Protein AF-A0AA50SJH0-F1 (afdb_monomer_lite)

Radius of gyration: 14.64 Å; chains: 1; bounding box: 36×31×34 Å

Secondary structure (DSSP, 8-state):
--HHHHHHHTTPPP-HHHHHTT-HHHHHHHHHHHHS-TTTTT---BSEEEEEETTEEEEEESSTTGGGSB--

Foldseek 3Di:
DAPVVVCVVVVHDDDLVSCCRVPVPVSVVVVCPVVDDCVVVVNWDWQKDWDQDPNDTDIGRVDVVRRVDTDD

Organism: NCBI:txid2847369

Sequence (72 aa):
FTMPFYKRMLNKKLTMKDIESIDPEFYNSLVWIRDNDIDECGLEMWFSVDFEVLGQVIHHELKPSGDKERVT

InterPro domains:
  IPR000569 HECT domain [PF00632] (1-72)
  IPR000569 HECT domain [PS50237] (1-72)
  IPR035983 HECT, E3 ligase catalytic domain [SSF56204] (1-72)
  IPR050409 E3 ubiquitin-protein ligase [PTHR11254] (1-72)

Structure (mmCIF, N/CA/C/O backbone):
data_AF-A0AA50SJH0-F1
#
_entry.id   AF-A0AA50SJH0-F1
#
loop_
_atom_site.group_PDB
_atom_site.id
_atom_site.type_symbol
_atom_site.label_atom_id
_atom_site.label_alt_id
_atom_site.label_comp_id
_atom_site.label_asym_id
_atom_site.label_entity_id
_atom_site.label_seq_id
_atom_site.pdbx_PDB_ins_code
_atom_site.Cartn_x
_atom_site.Cartn_y
_atom_site.Cartn_z
_atom_site.occupancy
_atom_site.B_iso_or_equiv
_atom_site.auth_seq_id
_atom_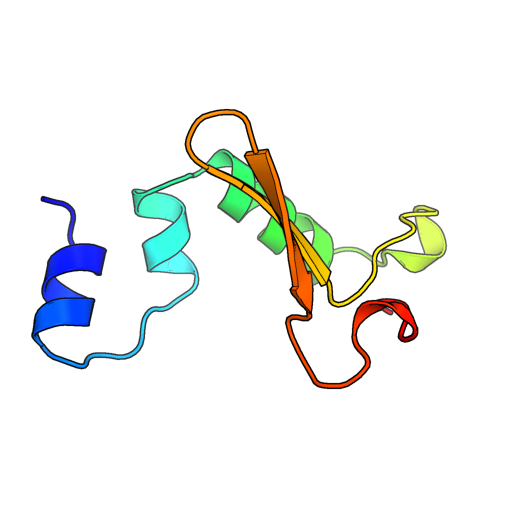site.auth_comp_id
_atom_site.auth_asym_id
_atom_site.auth_atom_id
_atom_site.pdbx_PDB_model_num
ATOM 1 N N . PHE A 1 1 ? -11.023 -1.602 17.168 1.00 62.56 1 PHE A N 1
ATOM 2 C CA . PHE A 1 1 ? -11.154 -0.951 15.848 1.00 62.56 1 PHE A CA 1
ATOM 3 C C . PHE A 1 1 ? -10.118 0.152 15.744 1.00 62.56 1 PHE A C 1
ATOM 5 O O . PHE A 1 1 ? -9.957 0.896 16.703 1.00 62.56 1 PHE A O 1
ATOM 12 N N . THR A 1 2 ? -9.373 0.216 14.643 1.00 77.19 2 THR A N 1
ATOM 13 C CA . THR A 1 2 ? -8.278 1.180 14.459 1.00 77.19 2 THR A CA 1
ATOM 14 C C . THR A 1 2 ? -8.800 2.512 13.901 1.00 77.19 2 THR A C 1
ATOM 16 O O . THR A 1 2 ? -9.882 2.577 13.317 1.00 77.19 2 THR A O 1
ATOM 19 N N . MET A 1 3 ? -8.043 3.599 14.066 1.00 80.31 3 MET A N 1
ATOM 20 C CA . MET A 1 3 ? -8.386 4.921 13.508 1.00 80.31 3 MET A CA 1
ATOM 21 C C . MET A 1 3 ? -8.717 4.912 11.997 1.00 80.31 3 MET A C 1
ATOM 23 O O . MET A 1 3 ? -9.676 5.583 11.599 1.00 80.31 3 MET A O 1
ATOM 27 N N . PRO A 1 4 ? -8.021 4.131 11.149 1.00 84.31 4 PRO A N 1
ATOM 28 C CA . PRO A 1 4 ? -8.350 4.003 9.728 1.00 84.31 4 PRO A CA 1
ATOM 29 C C . PRO A 1 4 ? -9.735 3.396 9.475 1.00 84.31 4 PRO A C 1
ATOM 31 O O . PRO A 1 4 ? -10.430 3.807 8.546 1.00 84.31 4 PRO A O 1
ATOM 34 N N . PHE A 1 5 ? -10.184 2.472 10.330 1.00 83.75 5 PHE A N 1
ATOM 35 C CA . PHE A 1 5 ? -11.524 1.894 10.233 1.00 83.75 5 PHE A CA 1
ATOM 36 C C . PHE A 1 5 ? -12.605 2.970 10.409 1.00 83.75 5 PHE A C 1
ATOM 38 O O . PHE A 1 5 ? -13.511 3.086 9.585 1.00 83.75 5 PHE A O 1
ATOM 45 N N . TYR A 1 6 ? -12.460 3.835 11.419 1.00 86.44 6 TYR A N 1
ATOM 46 C CA . TYR A 1 6 ? -13.374 4.964 11.624 1.00 86.44 6 TYR A CA 1
ATOM 47 C C . TYR A 1 6 ? -13.306 5.990 10.493 1.00 86.44 6 TYR A C 1
ATOM 49 O O . TYR A 1 6 ? -14.340 6.497 10.059 1.00 86.44 6 TYR A O 1
ATOM 57 N N . LYS A 1 7 ? -12.109 6.284 9.968 1.00 87.62 7 LYS A N 1
ATOM 58 C CA . LYS A 1 7 ? -11.964 7.153 8.791 1.00 87.62 7 LYS A CA 1
ATOM 59 C C . LYS A 1 7 ? -12.736 6.602 7.596 1.00 87.62 7 LYS A C 1
ATOM 61 O O . LYS A 1 7 ? -13.441 7.367 6.944 1.00 87.62 7 LYS A O 1
ATOM 66 N N . ARG A 1 8 ? -12.676 5.289 7.363 1.00 87.38 8 ARG A N 1
ATOM 67 C CA . ARG A 1 8 ? -13.429 4.632 6.291 1.00 87.38 8 ARG A CA 1
ATOM 68 C C . ARG A 1 8 ? -14.941 4.697 6.513 1.00 87.38 8 ARG A C 1
ATOM 70 O O . ARG A 1 8 ? -15.652 5.034 5.576 1.00 87.38 8 ARG A O 1
ATOM 77 N N . MET A 1 9 ? -15.427 4.480 7.739 1.00 88.31 9 MET A N 1
ATOM 78 C CA . MET A 1 9 ? -16.854 4.655 8.068 1.00 88.31 9 MET A CA 1
ATOM 79 C C . MET A 1 9 ? -17.353 6.087 7.825 1.00 88.31 9 MET A C 1
ATOM 81 O O . MET A 1 9 ? -18.503 6.288 7.453 1.00 88.31 9 MET A O 1
ATOM 85 N N . LEU A 1 10 ? -16.488 7.082 8.026 1.00 92.44 10 LEU A N 1
ATOM 86 C CA . LEU A 1 10 ? -16.797 8.498 7.819 1.00 92.44 10 LEU A CA 1
ATOM 87 C C . LEU A 1 10 ? -16.525 8.980 6.381 1.00 92.44 10 LEU A C 1
ATOM 89 O O . LEU A 1 10 ? -16.520 10.189 6.152 1.00 92.44 10 LEU A O 1
ATOM 93 N N . ASN A 1 11 ? -16.253 8.076 5.429 1.00 88.44 11 ASN A N 1
ATOM 94 C CA . ASN A 1 11 ? -15.843 8.408 4.055 1.00 88.44 11 ASN A CA 1
ATOM 95 C C . ASN A 1 11 ? -14.659 9.393 3.978 1.00 88.44 11 ASN A C 1
ATOM 97 O O . ASN A 1 11 ? -14.519 10.161 3.025 1.00 88.44 11 ASN A O 1
ATOM 101 N N . LYS A 1 12 ? -13.774 9.381 4.979 1.00 88.31 12 LYS A N 1
ATOM 102 C CA . LYS A 1 12 ? -12.537 10.162 4.954 1.00 88.31 12 LYS A CA 1
ATOM 103 C C . LYS A 1 12 ? -11.476 9.419 4.152 1.00 88.31 12 LYS A C 1
ATOM 105 O O . LYS A 1 12 ? -11.329 8.202 4.266 1.00 88.31 12 LYS A O 1
ATOM 110 N N . LYS A 1 13 ? -10.697 10.175 3.375 1.00 87.50 13 LYS A N 1
ATOM 111 C CA . LYS A 1 13 ? -9.553 9.643 2.630 1.00 87.50 13 LYS A CA 1
ATOM 112 C C . LYS A 1 13 ? -8.530 9.055 3.609 1.00 87.50 13 LYS A C 1
ATOM 114 O O . LYS A 1 13 ? -8.147 9.718 4.574 1.00 87.50 13 LYS A O 1
ATOM 119 N N . LEU A 1 14 ? -8.108 7.823 3.343 1.00 86.06 14 LEU A N 1
ATOM 120 C CA . LEU A 1 14 ? -7.014 7.173 4.058 1.00 86.06 14 LEU A CA 1
ATOM 121 C C . LEU A 1 14 ? -5.681 7.750 3.572 1.00 86.06 14 LEU A C 1
ATOM 123 O O . LEU A 1 14 ? -5.524 8.046 2.385 1.00 86.06 14 LEU A O 1
ATOM 127 N N . THR A 1 15 ? -4.739 7.945 4.488 1.00 87.81 15 THR A N 1
ATOM 128 C CA . THR A 1 15 ? -3.394 8.450 4.179 1.00 87.81 15 THR A CA 1
ATOM 129 C C . THR A 1 15 ? -2.330 7.390 4.459 1.00 87.81 15 THR A C 1
ATOM 131 O O . THR A 1 15 ? -2.598 6.414 5.147 1.00 87.81 15 THR A O 1
ATOM 134 N N . MET A 1 16 ? -1.096 7.575 3.974 1.00 83.75 16 MET A N 1
ATOM 135 C CA . MET A 1 16 ? 0.000 6.625 4.249 1.00 83.75 16 MET A CA 1
ATOM 136 C C . MET A 1 16 ? 0.247 6.416 5.755 1.00 83.75 16 MET A C 1
ATOM 138 O O . MET A 1 16 ? 0.525 5.306 6.184 1.00 83.75 16 MET A O 1
ATOM 142 N N . LYS A 1 17 ? 0.044 7.450 6.583 1.0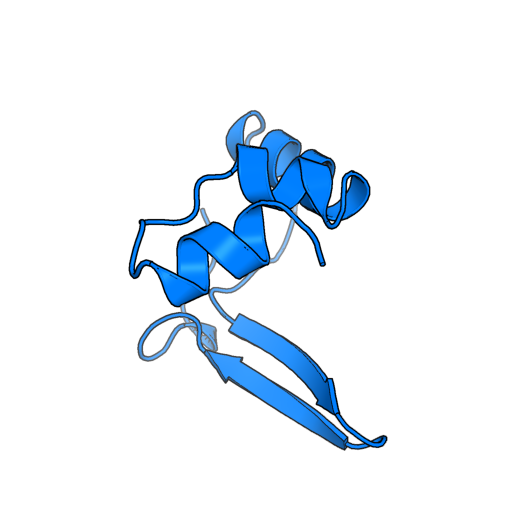0 84.94 17 LYS A N 1
ATOM 143 C CA . LYS A 1 17 ? 0.137 7.339 8.052 1.00 84.94 17 LYS A CA 1
ATOM 144 C C . LYS A 1 17 ? -0.932 6.432 8.668 1.00 84.94 17 LYS A C 1
ATOM 146 O O . LYS A 1 17 ? -0.753 5.913 9.761 1.00 84.94 17 LYS A O 1
ATOM 151 N N . ASP A 1 18 ? -2.064 6.257 7.989 1.00 87.62 18 ASP A N 1
ATOM 152 C CA . ASP A 1 18 ? -3.086 5.311 8.432 1.00 87.62 18 ASP A CA 1
ATOM 153 C C . ASP A 1 18 ? -2.609 3.865 8.253 1.00 87.62 18 ASP A C 1
ATOM 155 O O . ASP A 1 18 ? -2.938 3.019 9.083 1.00 87.62 18 ASP A O 1
ATOM 159 N N . ILE A 1 19 ? -1.787 3.604 7.229 1.00 87.00 19 ILE A N 1
ATOM 160 C CA . ILE A 1 19 ? -1.170 2.295 6.980 1.00 87.00 19 ILE A CA 1
ATOM 161 C C . ILE A 1 19 ? -0.160 1.972 8.077 1.00 87.00 19 ILE A C 1
ATOM 163 O O . ILE A 1 19 ? -0.250 0.893 8.638 1.00 87.00 19 ILE A O 1
ATOM 167 N N . GLU A 1 20 ? 0.697 2.920 8.468 1.00 87.62 20 GLU A N 1
ATOM 168 C CA . GLU A 1 20 ? 1.656 2.751 9.578 1.00 87.62 20 GLU A CA 1
ATOM 169 C C . GLU A 1 20 ? 0.982 2.247 10.867 1.00 87.62 20 GLU A C 1
ATOM 171 O O . GLU A 1 20 ? 1.532 1.423 11.590 1.00 87.62 20 GLU A O 1
ATOM 176 N N . SER A 1 21 ? -0.245 2.704 11.143 1.00 84.56 21 SER A N 1
ATOM 177 C CA . SER A 1 21 ? -1.009 2.286 12.327 1.00 84.56 21 SER A CA 1
ATOM 178 C C . SER A 1 21 ? -1.644 0.890 12.232 1.00 84.56 21 SER A C 1
ATOM 180 O O . SER A 1 21 ? -2.106 0.369 13.248 1.00 84.56 21 SER A O 1
ATOM 182 N N . ILE A 1 22 ? -1.727 0.316 11.028 1.00 86.75 22 ILE A N 1
ATOM 183 C CA . ILE A 1 22 ? -2.271 -1.026 10.763 1.00 86.75 22 ILE A CA 1
ATOM 184 C C . ILE A 1 22 ? -1.130 -2.023 10.578 1.00 86.75 22 ILE A C 1
ATOM 186 O O . ILE A 1 22 ? -1.144 -3.085 11.193 1.00 86.75 22 ILE A O 1
ATOM 190 N N . ASP A 1 23 ? -0.179 -1.663 9.722 1.00 88.44 23 ASP A N 1
ATOM 191 C CA . ASP A 1 23 ? 0.938 -2.480 9.282 1.00 88.44 23 ASP A CA 1
ATOM 192 C C . ASP A 1 23 ? 2.189 -1.593 9.110 1.00 88.44 23 ASP A C 1
ATOM 194 O O . ASP A 1 23 ? 2.396 -0.968 8.060 1.00 88.44 23 ASP A O 1
ATOM 198 N N . PRO A 1 24 ? 3.019 -1.496 10.164 1.00 88.62 24 PRO A N 1
ATOM 199 C CA . PRO A 1 24 ? 4.265 -0.744 10.119 1.00 88.62 24 PRO A CA 1
ATOM 200 C C . PRO A 1 24 ? 5.273 -1.311 9.114 1.00 88.62 24 PRO A C 1
ATOM 202 O O . PRO A 1 24 ? 6.056 -0.549 8.551 1.00 88.62 24 PRO A O 1
ATOM 205 N N . GLU A 1 25 ? 5.279 -2.628 8.892 1.00 89.81 25 GLU A N 1
ATOM 206 C CA . GLU A 1 25 ? 6.227 -3.281 7.987 1.00 89.81 25 GLU A CA 1
ATOM 207 C C . GLU A 1 25 ? 5.904 -2.915 6.541 1.00 89.81 25 GLU A C 1
ATOM 209 O O . GLU A 1 25 ? 6.761 -2.376 5.840 1.00 89.81 25 GLU A O 1
ATOM 214 N N . PHE A 1 26 ? 4.641 -3.066 6.138 1.00 87.62 26 PHE A N 1
ATOM 215 C CA . PHE A 1 26 ? 4.188 -2.653 4.813 1.00 87.62 26 PHE A CA 1
ATOM 216 C C . PHE A 1 26 ? 4.368 -1.146 4.586 1.00 87.62 26 PHE A C 1
ATOM 218 O O . PHE A 1 26 ? 4.801 -0.720 3.514 1.00 87.62 26 PHE A O 1
ATOM 225 N N . TYR A 1 27 ? 4.101 -0.318 5.603 1.00 90.25 27 TYR A N 1
ATOM 226 C CA . TYR A 1 27 ? 4.385 1.116 5.534 1.00 90.25 27 TYR A CA 1
ATOM 227 C C . TYR A 1 27 ? 5.871 1.401 5.281 1.00 90.25 27 TYR A C 1
ATOM 229 O O . TYR A 1 27 ? 6.188 2.217 4.415 1.00 90.25 27 TYR A O 1
ATOM 237 N N . ASN A 1 28 ? 6.778 0.720 5.986 1.00 90.62 28 ASN A N 1
ATOM 238 C CA . ASN A 1 28 ? 8.216 0.883 5.784 1.00 90.62 28 ASN A CA 1
ATOM 239 C C . ASN A 1 28 ? 8.643 0.460 4.378 1.00 90.62 28 ASN A C 1
ATOM 241 O O . ASN A 1 28 ? 9.419 1.178 3.752 1.00 90.62 28 ASN A O 1
ATOM 245 N N . SER A 1 29 ? 8.104 -0.642 3.851 1.00 89.69 29 SER A N 1
ATOM 246 C CA . SER A 1 29 ? 8.358 -1.064 2.469 1.00 89.69 29 SER A CA 1
ATOM 247 C C . SER A 1 29 ? 7.904 -0.006 1.462 1.00 89.69 29 SER A C 1
ATOM 249 O O . SER A 1 29 ? 8.663 0.352 0.565 1.00 89.69 29 SER A O 1
ATOM 251 N N . LEU A 1 30 ? 6.704 0.562 1.632 1.00 88.62 30 LEU A N 1
ATOM 252 C CA . LEU A 1 30 ? 6.197 1.628 0.760 1.00 88.62 30 LEU A CA 1
ATOM 253 C C . LEU A 1 30 ? 7.022 2.916 0.859 1.00 88.62 30 LEU A C 1
ATOM 255 O O . LEU A 1 30 ? 7.245 3.587 -0.147 1.00 88.62 30 LEU A O 1
ATOM 259 N N . VAL A 1 31 ? 7.458 3.280 2.065 1.00 91.00 31 VAL A N 1
ATOM 260 C CA . VAL A 1 31 ? 8.346 4.428 2.287 1.00 91.00 31 VAL A CA 1
ATOM 261 C C . VAL A 1 31 ? 9.689 4.197 1.608 1.00 91.00 31 VAL A C 1
ATOM 263 O O . VAL A 1 31 ? 10.184 5.097 0.939 1.00 91.00 31 VAL A O 1
ATOM 266 N N . TRP A 1 32 ? 10.240 2.990 1.714 1.00 88.88 32 TRP A N 1
ATOM 267 C CA . TRP A 1 32 ? 11.489 2.634 1.060 1.00 88.88 32 TRP A CA 1
ATOM 268 C C . TRP A 1 32 ? 11.362 2.708 -0.466 1.00 88.88 32 TRP A C 1
ATOM 270 O O . TRP A 1 32 ? 12.178 3.372 -1.093 1.00 88.88 32 TRP A O 1
ATOM 280 N N . ILE A 1 33 ? 10.305 2.134 -1.052 1.00 88.25 33 ILE A N 1
ATOM 281 C CA . ILE A 1 33 ? 10.030 2.208 -2.501 1.00 88.25 33 ILE A CA 1
ATOM 282 C C . ILE A 1 33 ? 9.867 3.660 -2.971 1.00 88.25 33 ILE A C 1
ATOM 284 O O . ILE A 1 33 ? 10.264 4.001 -4.074 1.00 88.25 33 ILE A O 1
ATOM 288 N N . ARG A 1 34 ? 9.274 4.529 -2.146 1.00 86.44 34 ARG A N 1
ATOM 289 C CA . ARG A 1 34 ? 9.100 5.952 -2.473 1.00 86.44 34 ARG A CA 1
ATOM 290 C C . ARG A 1 34 ? 10.419 6.728 -2.442 1.00 86.44 34 ARG A C 1
ATOM 292 O O . ARG A 1 34 ? 10.586 7.660 -3.222 1.00 86.44 34 ARG A O 1
ATOM 299 N N . ASP A 1 35 ? 11.287 6.411 -1.486 1.00 88.75 35 ASP A N 1
ATOM 300 C CA . ASP A 1 35 ? 12.490 7.196 -1.196 1.00 88.75 35 ASP A CA 1
ATOM 301 C C . ASP A 1 35 ? 13.749 6.652 -1.903 1.00 88.75 35 ASP A C 1
ATOM 303 O O . ASP A 1 35 ? 14.785 7.315 -1.879 1.00 88.75 35 ASP A O 1
ATOM 307 N N . ASN A 1 36 ? 13.671 5.474 -2.533 1.00 86.94 36 ASN A N 1
ATOM 308 C CA . ASN A 1 36 ? 14.767 4.837 -3.268 1.00 86.94 36 ASN A CA 1
ATOM 309 C C . ASN A 1 36 ? 14.382 4.605 -4.732 1.00 86.94 36 ASN A C 1
ATOM 311 O O . ASN A 1 36 ? 13.213 4.405 -5.050 1.00 86.94 36 ASN A O 1
ATOM 315 N N . ASP A 1 37 ? 15.385 4.585 -5.609 1.00 80.50 37 ASP A N 1
ATOM 316 C CA . ASP A 1 37 ? 15.198 4.191 -7.002 1.00 80.50 37 ASP A CA 1
ATOM 317 C C . ASP A 1 37 ? 15.081 2.659 -7.094 1.00 80.50 37 ASP A C 1
ATOM 319 O O . ASP A 1 37 ? 16.027 1.909 -6.818 1.00 80.50 37 ASP A O 1
ATOM 323 N N . ILE A 1 38 ? 13.882 2.188 -7.431 1.00 83.38 38 ILE A N 1
ATOM 324 C CA . ILE A 1 38 ? 13.574 0.760 -7.547 1.00 83.38 38 ILE A CA 1
ATOM 325 C C . ILE A 1 38 ? 14.203 0.119 -8.789 1.00 83.38 38 ILE A C 1
ATOM 327 O O . ILE A 1 38 ? 14.468 -1.088 -8.762 1.00 83.38 38 ILE A O 1
ATOM 331 N N . ASP A 1 39 ? 14.501 0.906 -9.830 1.00 78.06 39 ASP A N 1
ATOM 332 C CA . ASP A 1 39 ? 15.143 0.415 -11.050 1.00 78.06 39 ASP A CA 1
ATOM 333 C C . ASP A 1 39 ? 16.618 0.076 -10.781 1.00 78.06 39 ASP A C 1
ATOM 335 O O . ASP A 1 39 ? 17.117 -0.946 -11.258 1.00 78.06 39 ASP A O 1
ATOM 339 N N . GLU A 1 40 ? 17.306 0.870 -9.954 1.00 74.12 40 GLU A N 1
ATOM 340 C CA . GLU A 1 40 ? 18.688 0.584 -9.537 1.00 74.12 40 GLU A CA 1
ATOM 341 C C . GLU A 1 40 ? 18.784 -0.644 -8.620 1.00 74.12 40 GLU A C 1
ATOM 343 O O . GLU A 1 40 ? 19.785 -1.365 -8.629 1.00 74.12 40 GLU A O 1
ATOM 348 N N . CYS A 1 41 ? 17.730 -0.912 -7.847 1.00 75.69 41 CYS A N 1
ATOM 349 C CA . CYS A 1 41 ? 17.682 -2.035 -6.914 1.00 75.69 41 CYS A CA 1
ATOM 350 C C . CYS A 1 41 ? 17.238 -3.357 -7.561 1.00 75.69 41 CYS A C 1
ATOM 352 O O . CYS A 1 41 ? 17.234 -4.388 -6.886 1.00 75.69 41 CYS A O 1
ATOM 354 N N . GLY A 1 42 ? 16.871 -3.347 -8.849 1.00 74.50 42 GLY A N 1
ATOM 355 C CA . GLY A 1 42 ? 16.402 -4.536 -9.564 1.00 74.50 42 GLY A CA 1
ATOM 356 C C . GLY A 1 42 ? 15.090 -5.099 -9.010 1.00 74.50 42 GLY A C 1
ATOM 357 O O . GLY A 1 42 ? 14.859 -6.306 -9.080 1.00 74.50 42 GLY A O 1
ATOM 358 N N . LEU A 1 43 ? 14.250 -4.244 -8.419 1.00 80.69 43 LEU A N 1
ATOM 359 C CA . LEU A 1 43 ? 12.953 -4.635 -7.876 1.00 80.69 43 LEU A CA 1
ATOM 360 C C . LEU A 1 43 ? 11.926 -4.713 -9.005 1.00 80.69 43 LEU A C 1
ATOM 362 O O . LEU A 1 43 ? 11.384 -3.709 -9.459 1.00 80.69 43 LEU A O 1
ATOM 366 N N . GLU A 1 44 ? 11.646 -5.930 -9.460 1.00 83.50 44 GLU A N 1
ATOM 367 C CA . GLU A 1 44 ? 10.617 -6.175 -10.466 1.00 83.50 44 GLU A CA 1
ATOM 368 C C . GLU A 1 44 ? 9.229 -6.165 -9.814 1.00 83.50 44 GLU A C 1
ATOM 370 O O . GLU A 1 44 ? 8.791 -7.142 -9.206 1.00 83.50 44 GLU A O 1
ATOM 375 N N . MET A 1 45 ? 8.547 -5.024 -9.916 1.00 87.94 45 MET A N 1
ATOM 376 C CA . MET A 1 45 ? 7.187 -4.837 -9.414 1.00 87.94 45 MET A CA 1
ATOM 377 C C . MET A 1 45 ? 6.238 -4.435 -10.544 1.00 87.94 45 MET A C 1
ATOM 379 O O . MET A 1 45 ? 6.621 -3.740 -11.489 1.00 87.94 45 MET A O 1
ATOM 383 N N . TRP A 1 46 ? 4.971 -4.815 -10.401 1.00 92.12 46 TRP A N 1
ATOM 384 C CA . TRP A 1 46 ? 3.879 -4.484 -11.317 1.00 92.12 46 TRP A CA 1
ATOM 385 C C . TRP A 1 46 ? 2.733 -3.826 -10.555 1.00 92.12 46 TRP A C 1
ATOM 387 O O . TRP A 1 46 ? 2.663 -3.900 -9.327 1.00 92.12 46 TRP A O 1
ATOM 397 N N . PHE A 1 47 ? 1.817 -3.168 -11.265 1.00 92.38 47 PHE A N 1
ATOM 398 C CA . PHE A 1 47 ? 0.641 -2.552 -10.645 1.00 92.38 47 PHE A CA 1
ATOM 399 C C . PHE A 1 47 ? -0.454 -3.591 -10.367 1.00 92.38 47 PHE A C 1
ATOM 401 O O . PHE A 1 47 ? -1.602 -3.432 -10.784 1.00 92.38 47 PHE A O 1
ATOM 408 N N . SER A 1 48 ? -0.089 -4.645 -9.646 1.00 92.94 48 SER A N 1
ATOM 409 C CA . SER A 1 48 ? -0.909 -5.811 -9.351 1.00 92.94 48 SER A CA 1
ATOM 410 C C . SER A 1 48 ? -0.557 -6.374 -7.977 1.00 92.94 48 SER A C 1
ATOM 412 O O . SER A 1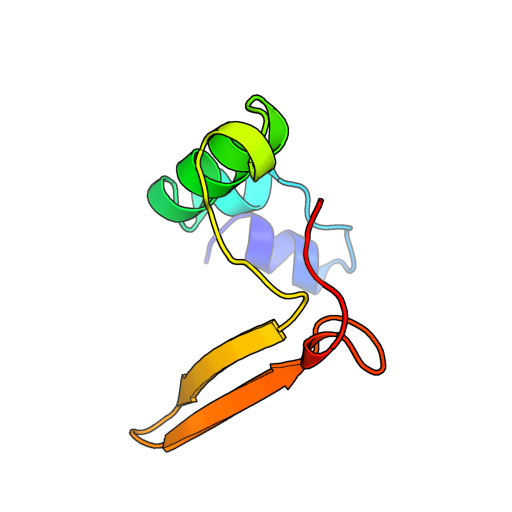 48 ? 0.543 -6.165 -7.466 1.00 92.94 48 SER A O 1
ATOM 414 N N . VAL A 1 49 ? -1.499 -7.066 -7.347 1.00 92.25 49 VAL A N 1
ATOM 415 C CA . VAL A 1 49 ? -1.303 -7.666 -6.025 1.00 92.25 49 VAL A CA 1
ATOM 416 C C . VAL A 1 49 ? -2.094 -8.962 -5.907 1.00 92.25 49 VAL A C 1
ATOM 418 O O . VAL A 1 49 ? -3.231 -9.056 -6.370 1.00 92.25 49 VAL A O 1
ATOM 421 N N . ASP A 1 50 ? -1.487 -9.951 -5.262 1.00 92.00 50 ASP A N 1
ATOM 422 C CA . ASP A 1 50 ? -2.124 -11.216 -4.922 1.00 92.00 50 ASP A CA 1
ATOM 423 C C . ASP A 1 50 ? -2.601 -11.196 -3.471 1.00 92.00 50 ASP A C 1
ATOM 425 O O . ASP A 1 50 ? -1.846 -10.885 -2.549 1.00 92.00 50 ASP A O 1
ATOM 429 N N . PHE A 1 51 ? -3.863 -11.556 -3.259 1.00 90.44 51 PHE A N 1
ATOM 430 C CA . PHE A 1 51 ? -4.448 -11.710 -1.932 1.00 90.44 51 PHE A CA 1
ATOM 431 C C . PHE A 1 51 ? -4.806 -13.167 -1.686 1.00 90.44 51 PHE A C 1
ATOM 433 O O . PHE A 1 51 ? -5.481 -13.784 -2.504 1.00 90.44 51 PHE A O 1
ATOM 440 N N . GLU A 1 52 ? -4.444 -13.707 -0.526 1.00 92.12 52 GLU A N 1
ATOM 441 C CA . GLU A 1 52 ? -4.963 -1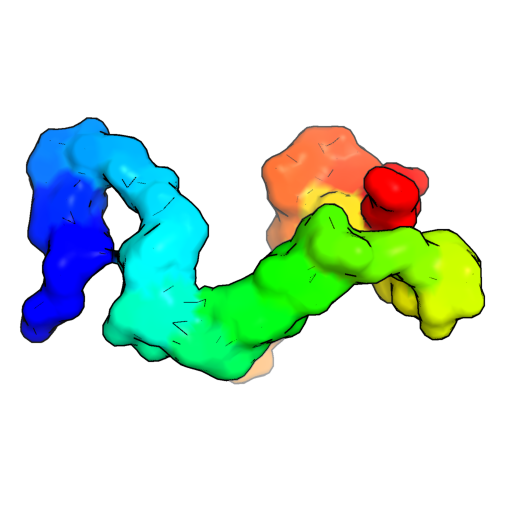5.001 -0.093 1.00 92.12 52 GLU A CA 1
ATOM 442 C C . GLU A 1 52 ? -6.261 -14.807 0.699 1.00 92.12 52 GLU A C 1
ATOM 444 O O . GLU A 1 52 ? -6.282 -14.192 1.767 1.00 92.12 52 GLU A O 1
ATOM 449 N N . VAL A 1 53 ? -7.365 -15.343 0.181 1.00 89.69 53 VAL A N 1
ATOM 450 C CA . VAL A 1 53 ? -8.674 -15.305 0.835 1.00 89.69 53 VAL A CA 1
ATOM 451 C C . VAL A 1 53 ? -9.200 -16.727 0.951 1.00 89.69 53 VAL A C 1
ATOM 453 O O . VAL A 1 53 ? -9.488 -17.378 -0.048 1.00 89.69 53 VAL A O 1
ATOM 456 N N . LEU A 1 54 ? -9.339 -17.212 2.190 1.00 89.88 54 LEU A N 1
ATOM 457 C CA . LEU A 1 54 ? -9.847 -18.560 2.491 1.00 89.88 54 LEU A CA 1
ATOM 458 C C . LEU A 1 54 ? -9.068 -19.679 1.762 1.00 89.88 54 LEU A C 1
ATOM 460 O O . LEU A 1 54 ? -9.659 -20.663 1.319 1.00 89.88 54 LEU A O 1
ATOM 464 N N . GLY A 1 55 ? -7.747 -19.521 1.620 1.00 91.88 55 GLY A N 1
ATOM 465 C CA . GLY A 1 55 ? -6.871 -20.473 0.928 1.00 91.88 55 GLY A CA 1
ATOM 466 C C . GLY A 1 55 ? -6.900 -20.383 -0.603 1.00 91.88 55 GLY A C 1
ATOM 467 O O . GLY A 1 55 ? -6.285 -21.213 -1.268 1.00 91.88 55 GLY A O 1
ATOM 468 N N . GLN A 1 56 ? -7.608 -19.406 -1.179 1.00 91.38 56 GLN A N 1
ATOM 469 C CA . GLN A 1 56 ? -7.562 -19.104 -2.610 1.00 91.38 56 GLN A CA 1
ATOM 470 C C . GLN A 1 56 ? -6.732 -17.846 -2.848 1.00 91.38 56 GLN A C 1
ATOM 472 O O . GLN A 1 56 ? -6.976 -16.815 -2.223 1.00 91.38 56 GLN A O 1
ATOM 477 N N . VAL A 1 57 ? -5.779 -17.926 -3.775 1.00 93.12 57 VAL A N 1
ATOM 478 C CA . VAL A 1 57 ? -5.026 -16.759 -4.241 1.00 93.12 57 VAL A CA 1
ATOM 479 C C . VAL A 1 57 ? -5.870 -16.025 -5.279 1.00 93.12 57 VAL A C 1
ATOM 481 O O . VAL A 1 57 ? -6.272 -16.603 -6.290 1.00 93.12 57 VAL A O 1
ATOM 484 N N . ILE A 1 58 ? -6.166 -14.761 -5.004 1.00 93.69 58 ILE A N 1
ATOM 485 C CA . ILE A 1 58 ? -6.922 -13.861 -5.867 1.00 93.69 58 ILE A CA 1
ATOM 486 C C . ILE A 1 58 ? -5.963 -12.800 -6.387 1.00 93.69 58 ILE A C 1
ATOM 488 O O . ILE A 1 58 ? -5.445 -11.998 -5.611 1.00 93.69 58 ILE A O 1
ATOM 492 N N . HIS A 1 59 ? -5.797 -12.771 -7.704 1.00 92.50 59 HIS A N 1
ATOM 493 C CA . HIS A 1 59 ? -5.033 -11.737 -8.383 1.00 92.50 59 HIS A CA 1
ATOM 494 C C . HIS A 1 59 ? -5.876 -10.473 -8.577 1.00 92.50 59 HIS A C 1
ATOM 496 O O . HIS A 1 59 ? -7.037 -10.554 -8.994 1.00 92.50 59 HIS A O 1
ATOM 502 N N . HIS A 1 60 ? -5.311 -9.303 -8.284 1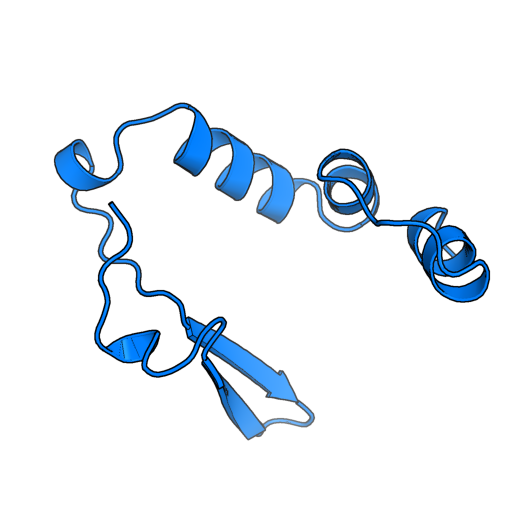.00 93.06 60 HIS A N 1
ATOM 503 C CA . HIS A 1 60 ? -5.993 -8.021 -8.415 1.00 93.06 60 HIS A CA 1
ATOM 504 C C . HIS A 1 60 ? -5.095 -6.955 -9.048 1.00 93.06 60 HIS A C 1
ATOM 506 O O . HIS A 1 60 ? -4.089 -6.550 -8.465 1.00 93.06 60 HIS A O 1
ATOM 512 N N . GLU A 1 61 ? -5.511 -6.430 -10.203 1.00 93.31 61 GLU A N 1
ATOM 513 C CA . GLU A 1 61 ? -4.836 -5.296 -10.837 1.00 93.31 61 GLU A CA 1
ATOM 514 C C . GLU A 1 61 ? -5.183 -3.986 -10.101 1.00 93.31 61 GLU A C 1
ATOM 516 O O . GLU A 1 61 ? -6.355 -3.640 -9.931 1.00 93.31 61 GLU A O 1
ATOM 521 N N . LEU A 1 62 ? -4.172 -3.212 -9.698 1.00 91.12 62 LEU A N 1
ATOM 522 C CA . LEU A 1 62 ? -4.348 -1.917 -9.019 1.00 91.12 62 LEU A CA 1
ATOM 523 C C . LEU A 1 62 ? -4.853 -0.818 -9.967 1.00 91.12 62 LEU A C 1
ATOM 525 O O . LEU A 1 62 ? -5.406 0.195 -9.529 1.00 91.12 62 LEU A O 1
ATOM 529 N N . LYS A 1 63 ? -4.643 -1.005 -11.270 1.00 91.69 63 LYS A N 1
ATOM 530 C CA . LYS A 1 63 ? -5.140 -0.158 -12.357 1.00 91.69 63 LYS A CA 1
ATOM 531 C C . LYS A 1 63 ? -5.401 -1.020 -13.595 1.00 91.69 63 LYS A C 1
ATOM 533 O O . LYS A 1 63 ? -4.868 -2.123 -13.661 1.00 91.69 63 LYS A O 1
ATOM 538 N N . PRO A 1 64 ? -6.169 -0.533 -14.586 1.00 91.88 64 PRO A N 1
ATOM 539 C CA . PRO A 1 64 ? -6.430 -1.300 -15.799 1.00 91.88 64 PRO A CA 1
ATOM 540 C C . PRO A 1 64 ? -5.130 -1.708 -16.505 1.00 91.88 64 PRO A C 1
ATOM 542 O O . PRO A 1 64 ? -4.320 -0.842 -16.827 1.00 91.88 64 PRO A O 1
ATOM 545 N N . SER A 1 65 ? -4.965 -3.005 -16.781 1.00 91.38 65 SER A N 1
ATOM 546 C CA . SER A 1 65 ? -3.743 -3.590 -17.359 1.00 91.38 65 SER A CA 1
ATOM 547 C C . SER A 1 65 ? -2.488 -3.400 -16.497 1.00 91.38 65 SER A C 1
ATOM 549 O O . SER A 1 65 ? -1.380 -3.307 -17.030 1.00 91.38 65 SER A O 1
ATOM 551 N N . GLY A 1 66 ? -2.657 -3.348 -15.173 1.00 90.00 66 GLY A N 1
ATOM 552 C CA . GLY A 1 66 ? -1.576 -3.106 -14.217 1.00 90.00 66 GLY A CA 1
ATOM 553 C C . GLY A 1 66 ? -0.467 -4.161 -14.245 1.00 90.00 66 GLY A C 1
ATOM 554 O O . GLY A 1 66 ? 0.702 -3.812 -14.109 1.00 90.00 66 GLY A O 1
ATOM 555 N N . ASP A 1 67 ? -0.807 -5.415 -14.537 1.00 89.94 67 ASP A N 1
ATOM 556 C CA . ASP A 1 67 ? 0.125 -6.552 -14.604 1.00 89.94 67 ASP A CA 1
ATOM 557 C C . ASP A 1 67 ? 1.126 -6.443 -15.761 1.00 89.94 67 ASP A C 1
ATOM 559 O O . ASP A 1 67 ? 2.134 -7.143 -15.812 1.00 89.94 67 ASP A O 1
ATOM 563 N N . LYS A 1 68 ? 0.835 -5.588 -16.746 1.00 89.19 68 LYS A N 1
ATOM 564 C CA . LYS A 1 68 ? 1.698 -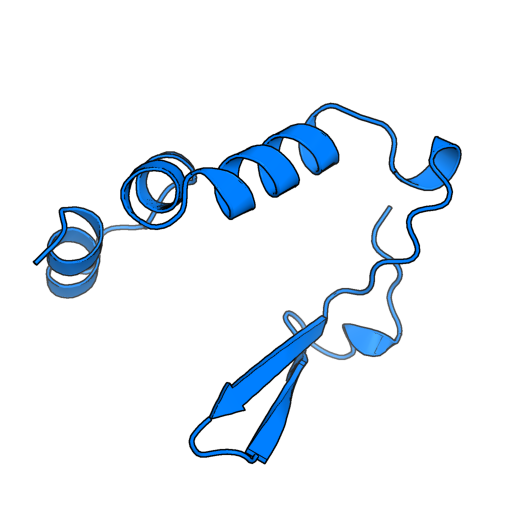5.359 -17.914 1.00 89.19 68 LYS A CA 1
ATOM 565 C C . LYS A 1 68 ? 2.523 -4.090 -17.783 1.00 89.19 68 LYS A C 1
ATOM 567 O O . LYS A 1 68 ? 3.395 -3.848 -18.615 1.00 89.19 68 LYS A O 1
ATOM 572 N N . GLU A 1 69 ? 2.239 -3.280 -16.772 1.00 90.31 69 GLU A N 1
ATOM 573 C CA . GLU A 1 69 ? 2.946 -2.039 -16.524 1.00 90.31 69 GLU A CA 1
ATOM 574 C C . GLU A 1 69 ? 3.901 -2.238 -15.353 1.00 90.31 69 GLU A C 1
ATOM 576 O O . GLU A 1 69 ? 3.484 -2.507 -14.225 1.00 90.31 69 GLU A O 1
ATOM 581 N N . ARG A 1 70 ? 5.199 -2.123 -15.635 1.00 87.06 70 ARG A N 1
ATOM 582 C CA . ARG A 1 70 ? 6.224 -2.167 -14.596 1.00 87.06 70 ARG A CA 1
ATOM 583 C C . ARG A 1 70 ? 6.137 -0.896 -13.757 1.00 87.06 70 ARG A C 1
ATOM 585 O O . ARG A 1 70 ? 5.928 0.188 -14.303 1.00 87.06 70 ARG A O 1
ATOM 592 N N . VAL A 1 71 ? 6.303 -1.029 -12.448 1.00 86.56 71 VAL A N 1
ATOM 593 C CA . VAL A 1 71 ? 6.509 0.128 -11.574 1.00 86.56 71 VAL A CA 1
ATOM 594 C C . VAL A 1 71 ? 7.913 0.677 -11.846 1.00 86.56 71 VAL A C 1
ATOM 596 O O . VAL A 1 71 ? 8.868 -0.094 -11.918 1.00 86.56 71 VAL A O 1
ATOM 599 N N . THR A 1 72 ? 8.006 1.990 -12.037 1.00 81.50 72 THR A N 1
ATOM 600 C CA . THR A 1 72 ? 9.245 2.762 -12.233 1.00 81.50 72 THR A CA 1
ATOM 601 C C . THR A 1 72 ? 9.247 3.931 -11.271 1.00 81.50 72 THR A C 1
ATOM 603 O O . THR A 1 72 ? 8.154 4.543 -11.153 1.00 81.50 72 THR A O 1
#

pLDDT: mean 87.31, std 5.39, range [62.56, 93.69]